Protein AF-A0A9N9X2X4-F1 (afdb_monomer)

Solvent-accessible surface area (backbone atoms only — not comparable to full-atom values): 7143 Å² total; per-residue (Å²): 135,47,78,88,51,51,62,60,54,52,51,51,52,48,39,71,79,35,58,70,61,44,48,60,57,48,46,76,78,41,99,69,55,78,88,77,63,72,93,71,88,85,82,86,79,76,79,49,66,46,96,87,50,47,70,58,90,61,60,44,77,48,71,42,84,58,88,71,73,47,59,78,42,73,47,77,42,48,73,51,90,56,49,79,81,42,41,65,63,52,51,50,52,53,48,52,59,54,41,72,79,36,80,88,68,72,70,89,82,121

Radius of gyration: 20.77 Å; Cα contacts (8 Å, |Δi|>4): 67; chains: 1; bounding box: 42×34×52 Å

pLDDT: mean 74.34, std 10.58, range [36.97, 88.38]

Foldseek 3Di:
DDPVCVVVVVVVVCCVVDVVVVVVVVVVVDPDDPVNDDDDDDDDQDWDADPVRDTDPAKDWDQADDDDCSNVDIDIPRHDVCCVVCVVVVVVVVVVSNCVVPVPPPPVPD

Structure (mmCIF, N/CA/C/O backbone):
data_AF-A0A9N9X2X4-F1
#
_entry.id   AF-A0A9N9X2X4-F1
#
loop_
_atom_site.group_PDB
_atom_site.id
_atom_site.type_symbol
_atom_site.label_atom_id
_atom_site.label_alt_id
_atom_site.label_comp_id
_atom_site.label_asym_id
_atom_site.label_entity_id
_atom_site.label_seq_id
_atom_site.pdbx_PDB_ins_code
_atom_site.Cartn_x
_atom_site.Cartn_y
_atom_site.Cartn_z
_atom_site.occupancy
_atom_site.B_iso_or_equiv
_atom_site.auth_seq_id
_atom_site.auth_comp_id
_atom_site.auth_asym_id
_atom_site.auth_atom_id
_atom_site.pdbx_PDB_model_num
ATOM 1 N N . MET A 1 1 ? 6.504 16.484 0.733 1.00 50.88 1 MET A N 1
ATOM 2 C CA . MET A 1 1 ? 7.281 15.569 -0.140 1.00 50.88 1 MET A CA 1
ATOM 3 C C . MET A 1 1 ? 8.732 15.542 0.309 1.00 50.88 1 MET A C 1
ATOM 5 O O . MET A 1 1 ? 9.536 16.383 -0.082 1.00 50.88 1 MET A O 1
ATOM 9 N N . THR A 1 2 ? 9.064 14.601 1.178 1.00 55.25 2 THR A N 1
ATOM 10 C CA . THR A 1 2 ? 10.408 14.409 1.727 1.00 55.25 2 THR A CA 1
ATOM 11 C C . THR A 1 2 ? 11.334 13.885 0.620 1.00 55.25 2 THR A C 1
ATOM 13 O O . THR A 1 2 ? 10.985 12.946 -0.095 1.00 55.25 2 THR A O 1
ATOM 16 N N . LYS A 1 3 ? 12.534 14.470 0.457 1.00 62.44 3 LYS A N 1
ATOM 17 C CA . LYS A 1 3 ? 13.521 14.095 -0.589 1.00 62.44 3 LYS A CA 1
ATOM 18 C C . LYS A 1 3 ? 13.845 12.590 -0.628 1.00 62.44 3 LYS A C 1
ATOM 20 O O . LYS A 1 3 ? 14.244 12.084 -1.672 1.00 62.44 3 LYS A O 1
ATOM 25 N N . ARG A 1 4 ? 13.637 11.884 0.491 1.00 67.44 4 ARG A N 1
ATOM 26 C CA . ARG A 1 4 ? 13.861 10.440 0.665 1.00 67.44 4 ARG A CA 1
ATOM 27 C C . ARG A 1 4 ? 13.119 9.569 -0.355 1.00 67.44 4 ARG A C 1
ATOM 29 O O . ARG A 1 4 ? 13.678 8.580 -0.814 1.00 67.44 4 ARG A O 1
ATOM 36 N N . HIS A 1 5 ? 11.906 9.951 -0.750 1.00 68.94 5 HIS A N 1
ATOM 37 C CA . HIS A 1 5 ? 11.039 9.113 -1.588 1.00 68.94 5 HIS A CA 1
ATOM 38 C C . HIS A 1 5 ? 10.954 9.552 -3.055 1.00 68.94 5 HIS A C 1
ATOM 40 O O . HIS A 1 5 ? 10.414 8.832 -3.892 1.00 68.94 5 HIS A O 1
ATOM 46 N N . PHE A 1 6 ? 11.566 10.687 -3.402 1.00 75.62 6 PHE A N 1
ATOM 47 C CA . PHE A 1 6 ? 11.519 11.248 -4.753 1.00 75.62 6 PHE A CA 1
ATOM 48 C C . PHE A 1 6 ? 12.116 10.310 -5.815 1.00 75.6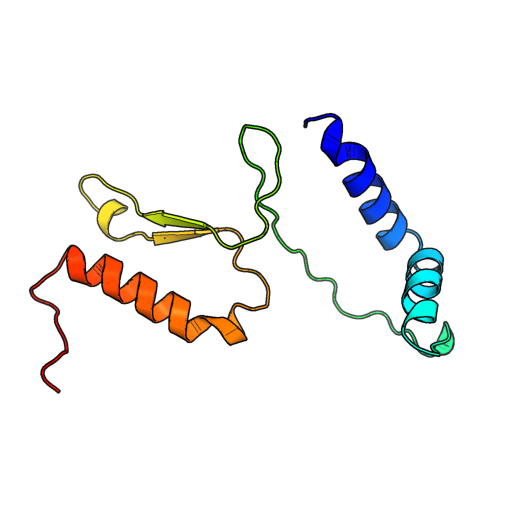2 6 PHE A C 1
ATOM 50 O O . PHE A 1 6 ? 11.538 10.150 -6.887 1.00 75.62 6 PHE A O 1
ATOM 57 N N . SER A 1 7 ? 13.228 9.632 -5.502 1.00 78.19 7 SER A N 1
ATOM 58 C CA . SER A 1 7 ? 13.853 8.674 -6.427 1.00 78.19 7 SER A CA 1
ATOM 59 C C . SER A 1 7 ? 12.916 7.516 -6.775 1.00 78.19 7 SER A C 1
ATOM 61 O O . SER A 1 7 ? 12.820 7.142 -7.941 1.00 78.19 7 SER A O 1
ATOM 63 N N . LYS A 1 8 ? 12.177 6.988 -5.786 1.00 78.50 8 LYS A N 1
ATOM 64 C CA . LYS A 1 8 ? 11.216 5.897 -6.001 1.00 78.50 8 LYS A CA 1
ATOM 65 C C . LYS A 1 8 ? 10.069 6.344 -6.913 1.00 78.50 8 LYS A C 1
ATOM 67 O O . L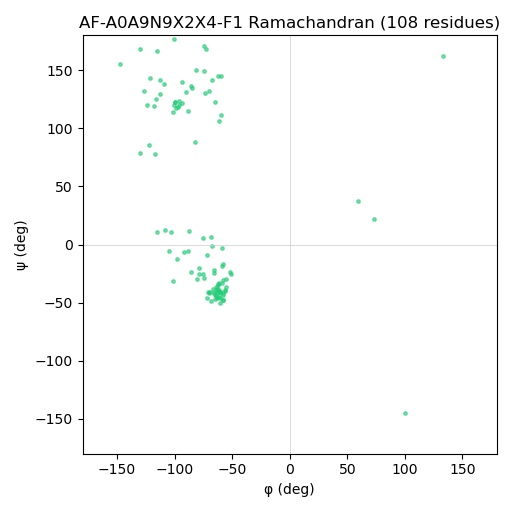YS A 1 8 ? 9.717 5.619 -7.839 1.00 78.50 8 LYS A O 1
ATOM 72 N N . CYS A 1 9 ? 9.534 7.552 -6.707 1.00 76.12 9 CYS A N 1
ATOM 73 C CA . CYS A 1 9 ? 8.492 8.112 -7.575 1.00 76.12 9 CYS A CA 1
ATOM 74 C C . CYS A 1 9 ? 8.982 8.286 -9.018 1.00 76.12 9 CYS A C 1
ATOM 76 O O . CYS A 1 9 ? 8.290 7.906 -9.960 1.00 76.12 9 CYS A O 1
ATOM 78 N N . VAL A 1 10 ? 10.193 8.823 -9.200 1.00 84.25 10 VAL A N 1
ATOM 79 C CA . VAL A 1 10 ? 10.795 8.994 -10.531 1.00 84.25 10 VAL A CA 1
ATOM 80 C C . VAL A 1 10 ? 10.973 7.646 -11.230 1.00 84.25 10 VAL A C 1
ATOM 82 O O . VAL A 1 10 ? 10.680 7.535 -12.421 1.00 84.25 10 VAL A O 1
ATOM 85 N N . ASP A 1 11 ? 11.410 6.615 -10.510 1.00 81.12 11 ASP A N 1
ATOM 86 C CA . ASP A 1 11 ? 11.567 5.276 -11.077 1.00 81.12 11 ASP A CA 1
ATOM 87 C C . ASP A 1 11 ? 10.225 4.640 -11.458 1.00 81.12 11 ASP A C 1
ATOM 89 O O . ASP A 1 11 ? 10.131 4.026 -12.523 1.00 81.12 11 ASP A O 1
ATOM 93 N N . GLN A 1 12 ? 9.166 4.834 -10.665 1.00 79.56 12 GLN A N 1
ATOM 94 C CA . GLN A 1 12 ? 7.823 4.371 -11.035 1.00 79.56 12 GLN A CA 1
ATOM 95 C C . GLN A 1 12 ? 7.304 5.057 -12.303 1.00 79.56 12 GLN A C 1
ATOM 97 O O . GLN A 1 12 ? 6.833 4.383 -13.222 1.00 79.56 12 GLN A O 1
ATOM 102 N N . VAL A 1 13 ? 7.455 6.381 -12.400 1.00 84.44 13 VAL A N 1
ATOM 103 C CA . VAL A 1 13 ? 7.045 7.139 -13.592 1.00 84.44 13 VAL A CA 1
ATOM 104 C C . VAL A 1 13 ? 7.817 6.654 -14.819 1.00 84.44 13 VAL A C 1
ATOM 106 O O . VAL A 1 13 ? 7.216 6.362 -15.851 1.00 84.44 13 VAL A O 1
ATOM 109 N N . LYS A 1 14 ? 9.139 6.472 -14.712 1.00 83.31 14 LYS A N 1
ATOM 110 C CA . LYS A 1 14 ? 9.954 5.940 -15.816 1.00 83.31 14 LYS A CA 1
ATOM 111 C C . LYS A 1 14 ? 9.476 4.565 -16.282 1.00 83.31 14 LYS A C 1
ATOM 113 O O . LYS A 1 14 ? 9.382 4.348 -17.485 1.00 83.31 14 LYS A O 1
ATOM 118 N N . LYS A 1 15 ? 9.146 3.647 -15.368 1.00 80.19 15 LYS A N 1
ATOM 119 C CA . LYS A 1 15 ? 8.636 2.312 -15.731 1.00 80.19 15 LYS A CA 1
ATOM 120 C C . LYS A 1 15 ? 7.290 2.378 -16.453 1.00 80.19 15 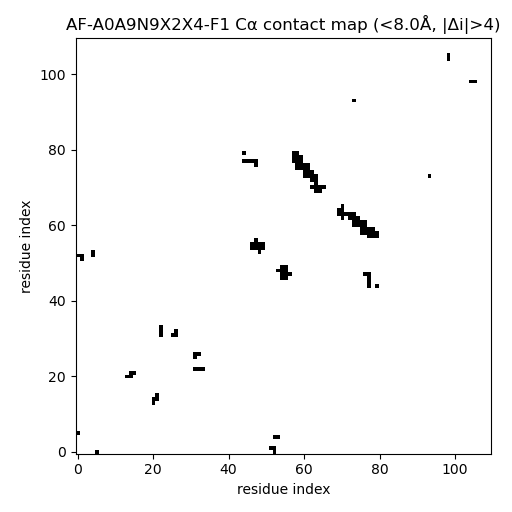LYS A C 1
ATOM 122 O O . LYS A 1 15 ? 7.074 1.603 -17.379 1.00 80.19 15 LYS A O 1
ATOM 127 N N . HIS A 1 16 ? 6.420 3.314 -16.070 1.00 79.00 16 HIS A N 1
ATOM 128 C CA . HIS A 1 16 ? 5.123 3.503 -16.722 1.00 79.00 16 HIS A CA 1
ATOM 129 C C . HIS A 1 16 ? 5.255 4.086 -18.138 1.00 79.00 16 HIS A C 1
ATOM 131 O O . HIS A 1 16 ? 4.593 3.622 -19.063 1.00 79.00 16 HIS A O 1
ATOM 137 N N . PHE A 1 17 ? 6.143 5.068 -18.330 1.00 81.62 17 PHE A N 1
ATOM 138 C CA . PHE A 1 17 ? 6.363 5.695 -19.638 1.00 81.62 17 PHE A CA 1
ATOM 139 C C . PHE A 1 17 ? 7.235 4.859 -20.587 1.00 81.62 17 PHE A C 1
ATOM 141 O O . PHE A 1 17 ? 7.097 4.988 -21.803 1.00 81.62 17 PHE A O 1
ATOM 148 N N . PHE A 1 18 ? 8.105 3.989 -20.061 1.00 83.44 18 PHE A N 1
ATOM 149 C CA . PHE A 1 18 ? 9.018 3.160 -20.853 1.00 83.44 18 PHE A CA 1
ATOM 150 C C . PHE A 1 18 ? 8.813 1.658 -20.578 1.00 83.44 18 PHE A C 1
ATOM 152 O O . PHE A 1 18 ? 9.567 1.059 -19.802 1.00 83.44 18 PHE A O 1
ATOM 159 N N . PRO A 1 19 ? 7.858 1.004 -21.271 1.00 77.94 19 PRO A N 1
ATOM 160 C CA . PRO A 1 19 ? 7.577 -0.428 -21.116 1.00 77.94 19 PRO A CA 1
ATOM 161 C C . PRO A 1 19 ? 8.798 -1.330 -21.332 1.00 77.94 19 PRO A C 1
ATOM 163 O O . PRO A 1 19 ? 8.918 -2.376 -20.701 1.00 77.94 19 PRO A O 1
ATOM 166 N N . SER A 1 20 ? 9.747 -0.909 -22.169 1.00 80.75 20 SER A N 1
ATOM 167 C CA . SER A 1 20 ? 10.994 -1.634 -22.444 1.00 80.75 20 SER A CA 1
ATOM 168 C C . SER A 1 20 ? 11.869 -1.804 -21.192 1.00 80.75 20 SER A C 1
ATOM 170 O O . SER A 1 20 ? 12.540 -2.825 -21.029 1.00 80.75 20 SER A O 1
ATOM 172 N N . VAL A 1 21 ? 11.850 -0.825 -20.275 1.00 80.81 21 VAL A N 1
ATOM 173 C CA . VAL A 1 21 ? 12.566 -0.899 -18.989 1.00 80.81 21 VAL A CA 1
ATOM 174 C C . VAL A 1 21 ? 11.889 -1.914 -18.071 1.00 80.81 21 VAL A C 1
ATOM 176 O O . VAL A 1 21 ? 12.571 -2.722 -17.441 1.00 80.81 21 VAL A O 1
ATOM 179 N N . HIS A 1 22 ? 10.555 -1.924 -18.052 1.00 80.62 22 HIS A N 1
ATOM 180 C CA . HIS A 1 22 ? 9.771 -2.888 -17.286 1.00 80.62 22 HIS A CA 1
ATOM 181 C C . HIS A 1 22 ? 9.947 -4.324 -17.813 1.00 80.62 22 HIS A C 1
ATOM 183 O O . HIS A 1 22 ? 10.196 -5.240 -17.032 1.00 80.62 22 HIS A O 1
ATOM 189 N N . LEU A 1 23 ? 9.951 -4.517 -19.138 1.00 84.69 23 LEU A N 1
ATOM 190 C CA . LEU A 1 23 ? 10.243 -5.806 -19.776 1.00 84.69 23 LEU A CA 1
ATOM 191 C C . LEU A 1 23 ? 11.627 -6.330 -19.371 1.00 84.69 23 LEU A C 1
ATOM 193 O O . LEU A 1 23 ? 11.779 -7.515 -19.089 1.00 84.69 23 LEU A O 1
ATOM 197 N N . LYS A 1 24 ? 12.646 -5.463 -19.313 1.00 85.50 24 LYS A N 1
ATOM 198 C CA . LYS A 1 24 ? 14.002 -5.862 -18.908 1.00 85.50 24 LYS A CA 1
ATOM 199 C C . LYS A 1 24 ? 14.051 -6.385 -17.470 1.00 85.50 24 LYS A C 1
ATOM 201 O O . LYS A 1 24 ? 14.836 -7.286 -17.181 1.00 85.50 24 LYS A O 1
ATOM 206 N N . GLU A 1 25 ? 13.241 -5.830 -16.572 1.00 85.00 25 GLU A N 1
ATOM 207 C CA . GLU A 1 25 ? 13.111 -6.340 -15.205 1.00 85.00 25 GLU A CA 1
ATOM 208 C C . GLU A 1 25 ? 12.353 -7.669 -15.169 1.00 85.00 25 GLU A C 1
ATOM 210 O O . GLU A 1 25 ? 12.838 -8.622 -14.562 1.00 85.00 25 GLU A O 1
ATOM 215 N N . LEU A 1 26 ? 11.226 -7.772 -15.877 1.00 84.25 26 LEU A N 1
ATOM 216 C CA . LEU A 1 26 ? 10.432 -9.001 -15.956 1.00 84.25 26 LEU A CA 1
ATOM 217 C C . LEU A 1 26 ? 11.203 -10.168 -16.593 1.00 84.25 26 LEU A C 1
ATOM 219 O O . LEU A 1 26 ? 11.071 -11.309 -16.150 1.00 84.25 26 LEU A O 1
ATOM 223 N N . LYS A 1 27 ? 12.083 -9.882 -17.561 1.00 87.06 27 LYS A N 1
ATOM 224 C CA . LYS A 1 27 ? 12.984 -10.860 -18.192 1.00 87.06 27 LYS A CA 1
ATOM 225 C C . LYS A 1 27 ? 13.931 -11.557 -17.205 1.00 87.06 27 LYS A C 1
ATOM 227 O O . LYS A 1 27 ? 14.465 -12.615 -17.528 1.00 87.06 27 LYS A O 1
ATOM 232 N N . LYS A 1 28 ? 14.149 -10.997 -16.006 1.00 88.38 28 LYS A N 1
ATOM 233 C CA . LYS A 1 28 ? 14.920 -11.658 -14.934 1.00 88.38 28 LYS A CA 1
ATOM 234 C C . LYS A 1 28 ? 14.134 -12.771 -14.239 1.00 88.38 28 LYS A C 1
ATOM 236 O O . LYS A 1 28 ? 14.749 -13.663 -13.667 1.00 88.38 28 LYS A O 1
ATOM 241 N N . LEU A 1 29 ? 12.804 -12.695 -14.263 1.00 87.00 29 LEU A N 1
ATOM 242 C CA . LEU A 1 29 ? 11.899 -13.613 -13.570 1.00 87.00 29 LEU A CA 1
ATOM 243 C C . LEU A 1 29 ? 11.296 -14.654 -14.523 1.00 87.00 29 LEU A C 1
ATOM 245 O O . LEU A 1 29 ? 11.038 -15.780 -14.110 1.00 87.00 29 LEU A O 1
ATOM 249 N N . ALA A 1 30 ? 11.097 -14.301 -15.798 1.00 86.38 30 ALA A N 1
ATOM 250 C CA . ALA A 1 30 ? 10.523 -15.186 -16.808 1.00 86.38 30 ALA A CA 1
ATOM 251 C C . ALA A 1 30 ? 11.099 -14.924 -18.210 1.00 86.38 30 ALA A C 1
ATOM 253 O O . ALA A 1 30 ? 11.532 -13.819 -18.530 1.00 86.38 30 ALA A O 1
ATOM 254 N N . ARG A 1 31 ? 11.067 -15.938 -19.084 1.00 85.19 31 ARG A N 1
ATOM 255 C CA . ARG A 1 31 ? 11.396 -15.779 -20.511 1.00 85.19 31 ARG A CA 1
ATOM 256 C C . ARG A 1 31 ? 10.172 -15.245 -21.258 1.00 85.19 31 ARG A C 1
ATOM 258 O O . ARG A 1 31 ? 9.366 -16.030 -21.738 1.00 85.19 31 ARG A O 1
ATOM 265 N N . ILE A 1 32 ? 10.043 -13.924 -21.313 1.00 87.31 32 ILE A N 1
ATOM 266 C CA . ILE A 1 32 ? 8.976 -13.214 -22.034 1.00 87.31 32 ILE A CA 1
ATOM 267 C C . ILE A 1 32 ? 9.579 -12.278 -23.081 1.00 87.31 32 ILE A C 1
ATOM 269 O O . ILE A 1 32 ? 10.613 -11.664 -22.817 1.00 87.31 32 ILE A O 1
ATOM 273 N N . ASP A 1 33 ? 8.949 -12.131 -24.242 1.00 84.38 33 ASP A N 1
ATOM 274 C CA . ASP A 1 33 ? 9.342 -11.172 -25.278 1.00 84.38 33 ASP A CA 1
ATOM 275 C C . ASP A 1 33 ? 8.270 -10.099 -25.508 1.00 84.38 33 ASP A C 1
ATOM 277 O O . ASP A 1 33 ? 7.135 -10.213 -25.061 1.00 84.38 33 ASP A O 1
ATOM 281 N N . GLU A 1 34 ? 8.627 -9.019 -26.212 1.00 81.44 34 GLU A N 1
ATOM 282 C CA . GLU A 1 34 ? 7.718 -7.882 -26.458 1.00 81.44 34 GLU A CA 1
ATOM 283 C C . GLU A 1 34 ? 6.421 -8.291 -27.165 1.00 81.44 34 GLU A C 1
ATOM 285 O O . GLU A 1 34 ? 5.369 -7.711 -26.916 1.00 81.44 34 GLU A O 1
ATOM 290 N N . LYS A 1 35 ? 6.489 -9.330 -28.002 1.00 84.31 35 LYS A N 1
ATOM 291 C CA . LYS A 1 35 ? 5.340 -9.922 -28.701 1.00 84.31 35 LYS A CA 1
ATOM 292 C C . LYS A 1 35 ? 4.321 -10.584 -27.765 1.00 84.31 35 LYS A C 1
ATOM 294 O O . LYS A 1 35 ? 3.172 -10.747 -28.158 1.00 84.31 35 LYS A O 1
ATOM 299 N N . ASP A 1 36 ? 4.743 -10.962 -26.558 1.00 84.00 36 ASP A N 1
ATOM 300 C CA . ASP A 1 36 ? 3.898 -11.626 -25.564 1.00 84.00 36 ASP A CA 1
ATOM 301 C C . ASP A 1 36 ? 3.159 -10.601 -24.681 1.00 84.00 36 ASP A C 1
ATOM 303 O O . ASP A 1 36 ? 2.316 -10.971 -23.865 1.00 84.00 36 ASP A O 1
ATOM 307 N N . ILE A 1 37 ? 3.459 -9.302 -24.834 1.00 82.50 37 ILE A N 1
ATOM 308 C CA . ILE A 1 37 ? 2.833 -8.222 -24.069 1.00 82.50 37 ILE A CA 1
ATOM 309 C C . ILE A 1 37 ? 1.677 -7.614 -24.857 1.00 82.50 37 ILE A C 1
ATOM 311 O O . ILE A 1 37 ? 1.855 -6.993 -25.904 1.00 82.50 37 ILE A O 1
ATOM 315 N N . THR A 1 38 ? 0.488 -7.677 -24.270 1.00 85.12 38 THR A N 1
ATOM 316 C CA . THR A 1 38 ? -0.692 -6.934 -24.722 1.00 85.12 38 THR A CA 1
ATOM 317 C C . THR A 1 38 ? -1.073 -5.875 -23.695 1.00 85.12 38 THR A C 1
ATOM 319 O O . THR A 1 38 ? -1.004 -6.121 -22.491 1.00 85.12 38 THR A O 1
ATOM 322 N N . LYS A 1 39 ? -1.511 -4.694 -24.147 1.00 80.75 39 LYS A N 1
ATOM 323 C CA . LYS A 1 39 ? -2.005 -3.651 -23.237 1.00 80.75 39 LYS A CA 1
ATOM 324 C C . LYS A 1 39 ? -3.276 -4.133 -22.532 1.00 80.75 39 LYS A C 1
ATOM 326 O O . LYS A 1 39 ? -4.254 -4.465 -23.193 1.00 80.75 39 LYS A O 1
ATOM 331 N N . GLY A 1 40 ? -3.242 -4.148 -21.204 1.00 82.56 40 GLY A N 1
ATOM 332 C CA . GLY A 1 40 ? -4.398 -4.410 -20.351 1.00 82.56 40 GLY A CA 1
ATOM 333 C C . GLY A 1 40 ? -4.999 -3.124 -19.771 1.00 82.56 40 GLY A C 1
ATOM 334 O O . GL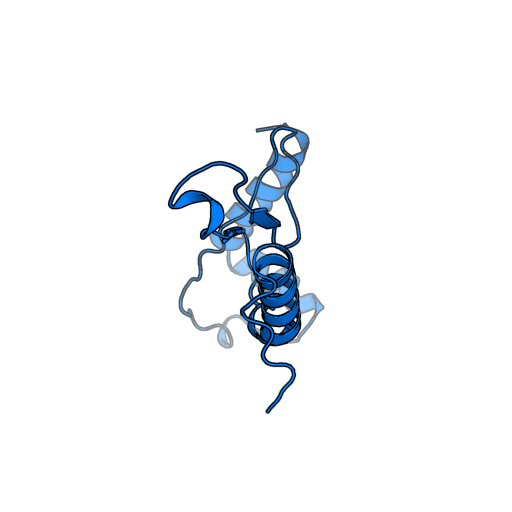Y A 1 40 ? -4.461 -2.034 -19.993 1.00 82.56 40 GLY A O 1
ATOM 335 N N . PRO A 1 41 ? -6.106 -3.234 -19.020 1.00 81.56 41 PRO A N 1
ATOM 336 C CA . PRO A 1 41 ? -6.646 -2.118 -18.253 1.00 81.56 41 PRO A CA 1
ATOM 337 C C . PRO A 1 41 ? -5.617 -1.615 -17.232 1.00 81.56 41 PRO A C 1
ATOM 339 O O . PRO A 1 41 ? -4.853 -2.394 -16.663 1.00 81.56 41 PRO A O 1
ATOM 342 N N . VAL A 1 42 ? -5.607 -0.304 -16.995 1.00 75.00 42 VAL A N 1
ATOM 343 C CA . VAL A 1 42 ? -4.729 0.325 -16.002 1.00 75.00 42 VAL A CA 1
ATOM 344 C C . VAL A 1 42 ? -5.514 0.507 -14.708 1.00 75.00 42 VAL A C 1
ATOM 346 O O . VAL A 1 42 ? -6.570 1.136 -14.709 1.00 75.00 42 VAL A O 1
ATOM 349 N N . GLY A 1 43 ? -5.000 -0.045 -13.611 1.00 72.69 43 GLY A N 1
ATOM 350 C CA . GLY A 1 43 ? -5.505 0.212 -12.265 1.00 72.69 43 GLY A CA 1
ATOM 351 C C . GLY A 1 43 ? -4.728 1.347 -11.605 1.00 72.69 43 GLY A C 1
ATOM 352 O O . GLY A 1 43 ? -3.507 1.418 -11.736 1.00 72.69 43 GLY A O 1
ATOM 353 N N . VAL A 1 44 ? -5.430 2.223 -10.887 1.00 71.88 44 VAL A N 1
ATOM 354 C CA . VAL A 1 44 ? -4.803 3.192 -9.981 1.00 71.88 44 VAL A CA 1
ATOM 355 C C . VAL A 1 44 ? -4.932 2.644 -8.572 1.00 71.88 44 VAL A C 1
ATOM 357 O O . VAL A 1 44 ? -6.043 2.433 -8.088 1.00 71.88 44 VAL A O 1
ATOM 360 N N . GLN A 1 45 ? -3.799 2.423 -7.916 1.00 69.94 45 GLN A N 1
ATOM 361 C CA . GLN A 1 45 ? -3.775 2.164 -6.486 1.00 69.94 45 GLN A CA 1
ATOM 362 C C . GLN A 1 45 ? -3.554 3.503 -5.782 1.00 69.94 45 GLN A C 1
ATOM 364 O O . GLN A 1 45 ? -2.587 4.209 -6.068 1.00 69.94 45 GLN A O 1
ATOM 369 N N . VAL A 1 46 ? -4.479 3.882 -4.901 1.00 71.44 46 VAL A N 1
ATOM 370 C CA . VAL A 1 46 ? -4.246 4.992 -3.963 1.00 71.44 46 VAL A CA 1
ATOM 371 C C . VAL A 1 46 ? -3.072 4.583 -3.079 1.00 71.44 46 VAL A C 1
ATOM 373 O O . VAL A 1 46 ? -2.970 3.405 -2.797 1.00 71.44 46 VAL A O 1
ATOM 376 N N . GLN A 1 47 ? -2.193 5.491 -2.660 1.00 76.12 47 GLN A N 1
ATOM 377 C CA . GLN A 1 47 ? -1.121 5.195 -1.703 1.00 76.12 47 GLN A CA 1
ATOM 378 C C . GLN A 1 47 ? -1.210 6.190 -0.550 1.00 76.12 47 GLN A C 1
ATOM 380 O O . GLN A 1 47 ? -1.357 7.391 -0.794 1.00 76.12 47 GLN A O 1
ATOM 385 N N . LEU A 1 48 ? -1.154 5.699 0.688 1.00 80.06 48 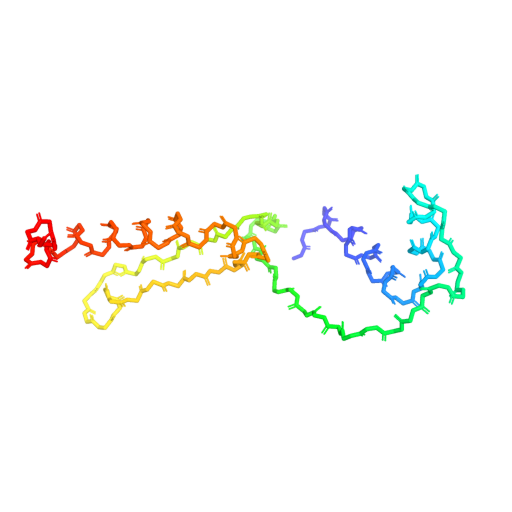LEU A N 1
ATOM 386 C CA . LEU A 1 48 ? -1.206 6.542 1.877 1.00 80.06 48 LEU A CA 1
ATOM 387 C C . LEU A 1 48 ? 0.200 7.058 2.220 1.00 80.06 48 LEU A C 1
ATOM 389 O O . LEU A 1 48 ? 1.184 6.319 2.168 1.00 80.06 48 LEU A O 1
ATOM 393 N N . VAL A 1 49 ? 0.285 8.355 2.514 1.00 82.62 49 VAL A N 1
ATOM 394 C CA . VAL A 1 49 ? 1.521 9.054 2.876 1.00 82.62 49 VAL A CA 1
ATOM 395 C C . VAL A 1 49 ? 1.296 9.716 4.226 1.00 82.62 49 VAL A C 1
ATOM 397 O O . VAL A 1 49 ? 0.409 10.563 4.342 1.00 82.62 49 VAL A O 1
ATOM 400 N N . ASN A 1 50 ? 2.104 9.349 5.215 1.00 79.94 50 ASN A N 1
ATOM 401 C CA . ASN A 1 50 ? 2.036 9.924 6.555 1.00 79.94 50 ASN A CA 1
ATOM 402 C C . ASN A 1 50 ? 2.583 11.354 6.577 1.00 79.94 50 ASN A C 1
ATOM 404 O O . ASN A 1 50 ? 3.247 11.802 5.636 1.00 79.94 50 ASN A O 1
ATOM 408 N N . GLU A 1 51 ? 2.351 12.072 7.674 1.00 81.56 51 GLU A N 1
ATOM 409 C CA . GLU A 1 51 ? 2.845 13.445 7.860 1.00 81.56 51 GLU A CA 1
ATOM 410 C C . GLU A 1 51 ? 4.380 13.532 7.772 1.00 81.56 51 GLU A C 1
ATOM 412 O O . GLU A 1 51 ? 4.922 14.480 7.196 1.00 81.56 51 GLU A O 1
ATOM 417 N N . ASP A 1 52 ? 5.080 12.482 8.211 1.00 80.50 52 ASP A N 1
ATOM 418 C CA . ASP A 1 52 ? 6.538 12.329 8.088 1.00 80.50 52 ASP A CA 1
ATOM 419 C C . ASP A 1 52 ? 7.009 12.056 6.638 1.00 80.50 52 ASP A C 1
ATOM 421 O O . ASP A 1 52 ? 8.201 12.100 6.299 1.00 80.50 52 ASP A O 1
ATOM 425 N N . GLY A 1 53 ? 6.059 11.817 5.731 1.00 74.56 53 GLY A N 1
ATOM 426 C CA . GLY A 1 53 ? 6.273 11.520 4.319 1.00 74.56 53 GLY A CA 1
ATOM 427 C C . GLY A 1 53 ? 6.822 10.121 4.055 1.00 74.56 53 GLY A C 1
ATOM 428 O O . GLY A 1 53 ? 7.439 9.892 3.007 1.00 74.56 53 GLY A O 1
ATOM 429 N N . GLU A 1 54 ? 6.626 9.213 5.006 1.00 77.56 54 GLU A N 1
ATOM 430 C CA . GLU A 1 54 ? 6.763 7.771 4.822 1.00 77.56 54 GLU A CA 1
ATOM 431 C C . GLU A 1 54 ? 5.487 7.207 4.188 1.00 77.56 54 GLU A C 1
ATOM 433 O O . GLU A 1 54 ? 4.405 7.784 4.318 1.00 77.56 54 GLU A O 1
ATOM 438 N N . PHE A 1 55 ? 5.640 6.131 3.419 1.00 76.00 55 PHE A N 1
ATOM 439 C CA . PHE A 1 55 ? 4.512 5.451 2.797 1.00 76.00 55 PHE A CA 1
ATOM 440 C C . PHE A 1 55 ? 4.010 4.371 3.738 1.00 76.00 55 PHE A C 1
ATOM 442 O O . PHE A 1 55 ? 4.813 3.557 4.188 1.00 76.00 55 PHE A O 1
ATOM 449 N N . GLU A 1 56 ? 2.702 4.338 3.964 1.00 74.31 56 GLU A N 1
ATOM 450 C CA . GLU A 1 56 ? 2.086 3.175 4.593 1.00 74.31 56 GLU A CA 1
ATOM 451 C C . GLU A 1 56 ? 2.032 2.033 3.582 1.00 74.31 56 GLU A C 1
ATOM 453 O O . GLU A 1 56 ? 1.649 2.221 2.421 1.00 74.31 56 GLU A O 1
ATOM 458 N N . GLU A 1 57 ? 2.493 0.863 4.015 1.00 67.94 57 GLU A N 1
ATOM 459 C CA . GLU A 1 57 ? 2.598 -0.337 3.180 1.00 67.94 57 GLU A CA 1
ATOM 460 C C . GLU A 1 57 ? 1.403 -1.28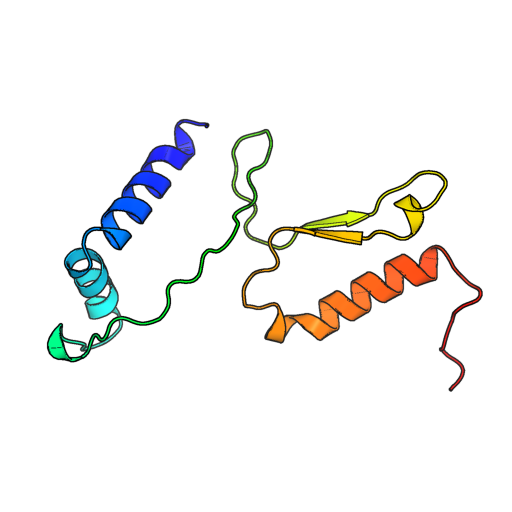7 3.371 1.00 67.94 57 GLU A C 1
ATOM 462 O O . GLU A 1 57 ? 1.200 -2.167 2.532 1.00 67.94 57 GLU A O 1
ATOM 467 N N . ASP A 1 58 ? 0.577 -1.064 4.401 1.00 72.38 58 ASP A N 1
ATOM 468 C CA . ASP A 1 58 ? -0.609 -1.866 4.723 1.00 72.38 58 ASP A CA 1
ATOM 469 C C . ASP A 1 58 ? -1.865 -0.994 4.935 1.00 72.38 58 ASP A C 1
ATOM 471 O O . ASP A 1 58 ? -1.787 0.236 4.994 1.00 72.38 58 ASP A O 1
ATOM 475 N N . PHE A 1 59 ? -3.046 -1.616 5.000 1.00 74.00 59 PHE A N 1
ATOM 476 C CA . PHE A 1 59 ? -4.304 -0.890 5.183 1.00 74.00 59 PHE A CA 1
ATOM 477 C C . PHE A 1 59 ? -4.405 -0.250 6.568 1.00 74.00 59 PHE A C 1
ATOM 479 O O . PHE A 1 59 ? -4.053 -0.839 7.587 1.00 74.00 59 PHE A O 1
ATOM 486 N N . VAL A 1 60 ? -4.974 0.953 6.604 1.00 76.69 60 VAL A N 1
ATOM 487 C CA . VAL A 1 60 ? -5.211 1.699 7.841 1.00 76.69 60 VAL A CA 1
ATOM 488 C C . VAL A 1 60 ? -6.711 1.794 8.081 1.00 76.69 60 VAL A C 1
ATOM 490 O O . VAL A 1 60 ? -7.465 2.196 7.192 1.00 76.69 60 VAL A O 1
ATOM 493 N N . PHE A 1 61 ? -7.146 1.432 9.287 1.00 78.44 61 PHE A N 1
ATOM 494 C CA . PHE A 1 61 ? -8.507 1.680 9.752 1.00 78.44 61 PHE A CA 1
ATOM 495 C C . PHE A 1 61 ? -8.532 2.917 10.642 1.00 78.44 61 PHE A C 1
ATOM 497 O O . PHE A 1 61 ? -7.852 2.978 11.661 1.00 78.44 61 PHE A O 1
ATOM 504 N N . GLU A 1 62 ? -9.345 3.895 10.262 1.00 78.62 62 GLU A N 1
ATOM 505 C CA . GLU A 1 62 ? -9.710 5.021 11.114 1.00 78.62 62 GLU A CA 1
ATOM 506 C C . GLU A 1 62 ? -11.111 4.754 11.679 1.00 78.62 62 GLU A C 1
ATOM 508 O O . GLU A 1 62 ? -12.096 4.698 10.931 1.00 78.62 62 GLU A O 1
ATOM 513 N N . ILE A 1 63 ? -11.187 4.573 12.998 1.00 76.06 63 ILE A N 1
ATOM 514 C CA . ILE A 1 63 ? -12.437 4.465 13.757 1.00 76.06 63 ILE A CA 1
ATOM 515 C C . ILE A 1 63 ? -12.688 5.833 14.386 1.00 76.06 63 ILE A C 1
ATOM 517 O O . ILE A 1 63 ? -11.826 6.372 15.078 1.00 76.06 63 ILE A O 1
ATOM 521 N N . PHE A 1 64 ? -13.842 6.431 14.101 1.00 77.00 64 PHE A N 1
ATOM 522 C CA . PHE A 1 64 ? -14.143 7.775 14.583 1.00 77.00 64 PHE A CA 1
ATOM 523 C C . PHE A 1 64 ? -14.801 7.726 15.963 1.00 77.00 64 PHE A C 1
ATOM 525 O O . PHE A 1 64 ? -15.940 7.283 16.106 1.00 77.00 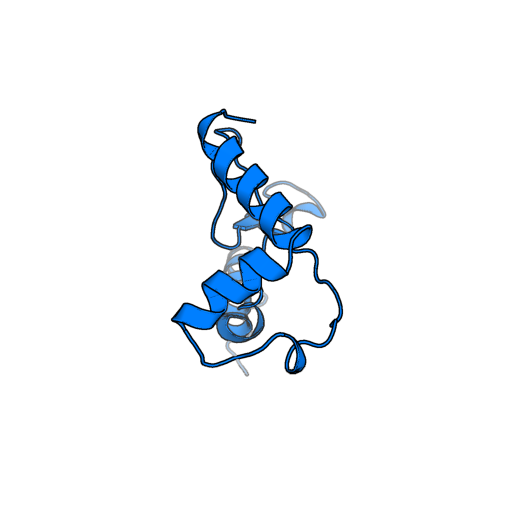64 PHE A O 1
ATOM 532 N N . GLU A 1 65 ? -14.110 8.257 16.968 1.00 69.94 65 GLU A N 1
ATOM 533 C CA . GLU A 1 65 ? -14.660 8.487 18.305 1.00 69.94 65 GLU A CA 1
ATOM 534 C C . GLU A 1 65 ? -15.382 9.854 18.370 1.00 69.94 65 GLU A C 1
ATOM 536 O O . GLU A 1 65 ? -14.876 10.857 17.868 1.00 69.94 65 GLU A O 1
ATOM 541 N N . GLY A 1 66 ? -16.565 9.929 18.998 1.00 69.56 66 GLY A N 1
ATOM 542 C CA . GLY A 1 66 ? -17.321 11.190 19.192 1.00 69.56 66 GLY A CA 1
ATOM 543 C C . GLY A 1 66 ? -18.810 11.086 18.849 1.00 69.56 66 GLY A C 1
ATOM 544 O O . GLY A 1 66 ? -19.221 10.129 18.224 1.00 69.56 66 GLY A O 1
ATOM 545 N N . ASP A 1 67 ? -19.682 11.996 19.289 1.00 71.38 67 ASP A N 1
ATOM 546 C CA . ASP A 1 67 ? -21.141 11.776 19.211 1.00 71.38 67 ASP A CA 1
ATOM 547 C C . ASP A 1 67 ? -21.761 11.902 17.802 1.00 71.38 67 ASP A C 1
ATOM 549 O O . ASP A 1 67 ? -21.336 12.691 16.960 1.00 71.38 67 ASP A O 1
ATOM 553 N N . GLY A 1 68 ? -22.833 11.137 17.552 1.00 76.06 68 GLY A N 1
ATOM 554 C CA . GLY A 1 68 ? -23.621 11.200 16.314 1.00 76.06 68 GLY A CA 1
ATOM 555 C C . GLY A 1 68 ? -23.291 10.099 15.299 1.00 76.06 68 GLY A C 1
ATOM 556 O O . GLY A 1 68 ? -23.032 8.956 15.667 1.00 76.06 68 GLY A O 1
ATOM 557 N N . ILE A 1 69 ? -23.359 10.426 14.002 1.00 74.44 69 ILE A N 1
ATOM 558 C CA . ILE A 1 69 ? -23.141 9.469 12.894 1.00 74.44 69 ILE A CA 1
ATOM 559 C C . ILE A 1 69 ? -21.691 8.959 12.862 1.00 74.44 69 ILE A C 1
ATOM 561 O O . ILE A 1 69 ? -21.442 7.860 12.376 1.00 74.44 69 ILE A O 1
ATOM 565 N N . GLN A 1 70 ? -20.750 9.731 13.412 1.00 71.56 70 GLN A N 1
ATOM 566 C CA . GLN A 1 70 ? -19.319 9.436 13.350 1.00 71.56 70 GLN A CA 1
ATOM 567 C C . GLN A 1 70 ? -18.953 8.118 14.063 1.00 71.56 70 GLN A C 1
ATOM 569 O O . GLN A 1 70 ? -18.244 7.330 13.449 1.00 71.56 70 GLN A O 1
ATOM 574 N N . LYS A 1 71 ? -19.566 7.770 15.215 1.00 74.12 71 LYS A N 1
ATOM 575 C CA . LYS A 1 71 ? -19.363 6.455 15.895 1.00 74.12 71 LYS A CA 1
ATOM 576 C C . LYS A 1 71 ? -19.704 5.235 15.039 1.00 74.12 71 LYS A C 1
ATOM 578 O O . LYS A 1 71 ? -19.379 4.110 15.381 1.00 74.12 71 LYS A O 1
ATOM 583 N N . ARG A 1 72 ? -20.452 5.425 13.950 1.00 74.50 72 ARG A N 1
ATOM 584 C CA . ARG A 1 72 ? -20.913 4.334 13.078 1.00 74.50 72 ARG A CA 1
ATOM 585 C C . ARG A 1 72 ? -20.110 4.244 11.787 1.00 74.50 72 ARG A C 1
ATOM 587 O O . ARG A 1 72 ? -20.537 3.561 10.858 1.00 74.50 72 ARG A O 1
ATOM 594 N N . MET A 1 73 ? -19.001 4.973 11.697 1.00 77.94 73 MET A N 1
ATOM 595 C CA . MET A 1 73 ? -18.175 5.043 10.506 1.00 77.94 73 MET A CA 1
ATOM 596 C C . MET A 1 73 ? -16.798 4.466 10.798 1.00 77.94 73 MET A C 1
ATOM 598 O O . MET A 1 73 ? -16.103 4.911 11.705 1.00 77.94 73 MET A O 1
ATOM 602 N N . ILE A 1 74 ? -16.402 3.497 9.979 1.00 80.31 74 ILE A N 1
ATOM 603 C CA . ILE A 1 74 ? -15.041 2.973 9.940 1.00 80.31 74 ILE A CA 1
ATOM 604 C C . ILE A 1 74 ? -14.523 3.261 8.540 1.00 80.31 74 ILE A C 1
ATOM 606 O O . ILE A 1 74 ? -15.112 2.833 7.542 1.00 80.31 74 ILE A O 1
ATOM 610 N N . LYS A 1 75 ? -13.447 4.037 8.454 1.00 81.44 75 LYS A N 1
ATOM 611 C CA . LYS A 1 75 ? -12.809 4.383 7.189 1.00 81.44 75 LYS A CA 1
ATOM 612 C C . LYS A 1 75 ? -11.617 3.464 6.996 1.00 81.44 75 LYS A C 1
ATOM 614 O O . LYS A 1 75 ? -10.671 3.489 7.770 1.00 81.44 75 LYS A O 1
ATOM 619 N N . SER A 1 76 ? -11.675 2.663 5.942 1.00 74.50 76 SER A N 1
ATOM 620 C CA . SER A 1 76 ? -10.554 1.835 5.522 1.00 74.50 76 SER A CA 1
ATOM 621 C C . SER A 1 76 ? -9.791 2.547 4.409 1.00 74.50 76 SER A C 1
ATOM 623 O O . SER A 1 76 ? -10.357 2.867 3.359 1.00 74.50 76 SER A O 1
ATOM 625 N N . VAL A 1 77 ? -8.521 2.849 4.654 1.00 76.31 77 VAL A N 1
ATOM 626 C CA . VAL A 1 77 ? -7.627 3.541 3.726 1.00 76.31 77 VAL A CA 1
ATOM 627 C C . VAL A 1 77 ? -6.593 2.553 3.219 1.00 76.31 77 VAL A C 1
ATOM 629 O O . VAL A 1 77 ? -6.057 1.762 3.985 1.00 76.31 77 VAL A O 1
ATOM 632 N N . PHE A 1 78 ? -6.297 2.620 1.922 1.00 71.81 78 PHE A N 1
ATOM 633 C CA . PHE A 1 78 ? -5.241 1.821 1.302 1.00 71.81 78 PHE A CA 1
ATOM 634 C C . PHE A 1 78 ? -5.426 0.299 1.440 1.00 71.81 78 PHE A C 1
ATOM 636 O O . PHE A 1 78 ? -4.446 -0.418 1.560 1.00 71.81 78 PHE A O 1
ATOM 643 N N . VAL A 1 79 ? -6.662 -0.220 1.357 1.00 68.56 79 VAL A N 1
ATOM 644 C CA . VAL A 1 79 ? -6.895 -1.676 1.246 1.00 68.56 79 VAL A CA 1
ATOM 645 C C . VAL A 1 79 ? -6.243 -2.180 -0.036 1.00 68.56 79 VAL A C 1
ATOM 647 O O . VAL A 1 79 ? -6.749 -1.889 -1.128 1.00 68.56 79 VAL A O 1
ATOM 650 N N . PRO A 1 80 ? -5.106 -2.892 0.045 1.00 59.97 80 PRO A N 1
ATOM 651 C CA . PRO A 1 80 ? -4.417 -3.309 -1.151 1.00 59.97 80 PRO A CA 1
ATOM 652 C C . PRO A 1 80 ? -5.198 -4.467 -1.793 1.00 59.97 80 PRO A C 1
ATOM 654 O O . PRO A 1 80 ? -6.115 -5.050 -1.211 1.00 59.97 80 PRO A O 1
ATOM 657 N N . SER A 1 81 ? -4.807 -4.861 -3.004 1.00 49.16 81 SER A N 1
ATOM 658 C CA . SER A 1 81 ? -5.399 -6.009 -3.703 1.00 49.16 81 SER A CA 1
ATOM 659 C C . SER A 1 81 ? -5.313 -7.390 -2.993 1.00 49.16 81 SER A C 1
ATOM 661 O O . SER A 1 81 ? -5.926 -8.317 -3.528 1.00 49.16 81 SER A O 1
ATOM 663 N N . PRO A 1 82 ? -4.685 -7.601 -1.806 1.00 50.66 82 PRO A N 1
ATOM 664 C CA . PRO A 1 82 ? -4.985 -8.752 -0.958 1.00 50.66 82 PRO A CA 1
ATOM 665 C C . PRO A 1 82 ? -6.321 -8.626 -0.210 1.00 50.66 82 PRO A C 1
ATOM 667 O O . PRO A 1 82 ? -6.637 -9.501 0.590 1.00 50.66 82 PRO A O 1
ATOM 670 N N . GLY A 1 83 ? -7.136 -7.593 -0.456 1.00 51.12 83 GLY A N 1
ATOM 671 C CA . GLY A 1 83 ? -8.477 -7.472 0.119 1.00 51.12 83 GLY A CA 1
ATOM 672 C C . GLY A 1 83 ? -9.338 -8.724 -0.081 1.00 51.12 83 GLY A C 1
ATOM 673 O O . GLY A 1 83 ? -10.184 -8.996 0.752 1.00 51.12 83 GLY A O 1
ATOM 674 N N . ALA A 1 84 ? -9.083 -9.539 -1.116 1.00 51.03 84 ALA A N 1
ATOM 675 C CA . ALA A 1 84 ? -9.741 -10.835 -1.315 1.00 51.03 84 ALA A CA 1
ATOM 676 C C . ALA A 1 84 ? -9.150 -11.987 -0.474 1.00 51.03 84 ALA A C 1
ATOM 678 O O . ALA A 1 84 ? -9.871 -12.917 -0.132 1.00 51.03 84 ALA A O 1
ATOM 679 N N . THR A 1 85 ? -7.856 -11.946 -0.139 1.00 63.72 85 THR A N 1
ATOM 680 C CA . THR A 1 85 ? -7.190 -12.951 0.712 1.00 63.72 85 THR A CA 1
ATOM 681 C C . THR A 1 85 ? -7.324 -12.650 2.205 1.00 63.72 85 THR A C 1
ATOM 683 O O . THR A 1 85 ? -7.278 -13.578 3.004 1.00 63.72 85 THR A O 1
ATOM 686 N N . SER A 1 86 ? -7.545 -11.386 2.579 1.00 68.38 86 SER A N 1
ATOM 687 C CA . SER A 1 86 ? -7.695 -10.941 3.973 1.00 68.38 86 SER A CA 1
ATOM 688 C C . SER A 1 86 ? -9.089 -10.384 4.288 1.00 68.38 86 SER A C 1
ATOM 690 O O . SER A 1 86 ? -9.280 -9.821 5.361 1.00 68.38 86 SER A O 1
ATOM 692 N N . CYS A 1 87 ? -10.078 -10.535 3.394 1.00 75.75 87 CYS A N 1
ATOM 693 C CA . CYS A 1 87 ? -11.440 -10.018 3.610 1.00 75.75 87 CYS A CA 1
ATOM 694 C C . CYS A 1 87 ? -12.071 -10.546 4.896 1.00 75.75 87 CYS A C 1
ATOM 696 O O . CYS A 1 87 ? -12.754 -9.795 5.581 1.00 75.75 87 CYS A O 1
ATOM 698 N N . MET A 1 88 ? -11.838 -11.822 5.215 1.00 80.06 88 MET A N 1
ATOM 699 C CA . MET A 1 88 ? -12.390 -12.457 6.408 1.00 80.06 88 MET A CA 1
ATOM 700 C C . MET A 1 88 ? -11.765 -11.873 7.675 1.00 80.06 88 MET A C 1
ATOM 702 O O . MET A 1 8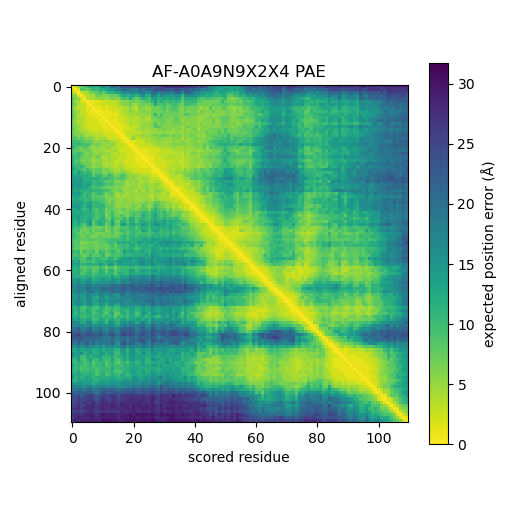8 ? -12.502 -11.415 8.534 1.00 80.06 88 MET A O 1
ATOM 706 N N . ALA A 1 89 ? -10.435 -11.765 7.736 1.00 80.88 89 ALA A N 1
ATOM 707 C CA . ALA A 1 89 ? -9.745 -11.153 8.873 1.00 80.88 89 ALA A CA 1
ATOM 708 C C . ALA A 1 89 ? -10.114 -9.667 9.055 1.00 80.88 89 ALA A C 1
ATOM 710 O O . ALA A 1 89 ? -10.298 -9.200 10.174 1.00 80.88 89 ALA A O 1
ATOM 711 N N . ILE A 1 90 ? -10.277 -8.925 7.952 1.00 79.12 90 ILE A N 1
ATOM 712 C CA . ILE A 1 90 ? -10.760 -7.537 7.981 1.00 79.12 90 ILE A CA 1
ATOM 713 C C . ILE A 1 90 ? -12.198 -7.476 8.512 1.00 79.12 90 ILE A C 1
ATOM 715 O O . ILE A 1 90 ? -12.509 -6.620 9.336 1.00 79.12 90 ILE A O 1
ATOM 719 N N . ALA A 1 91 ? -13.075 -8.370 8.051 1.00 81.75 91 ALA A N 1
ATOM 720 C CA . ALA A 1 91 ? -14.463 -8.421 8.495 1.00 81.75 91 ALA A CA 1
ATOM 721 C C . ALA A 1 91 ? -14.578 -8.800 9.978 1.00 81.75 91 ALA A C 1
ATOM 723 O O . ALA A 1 91 ? -15.368 -8.184 10.686 1.00 81.75 91 ALA A O 1
ATOM 724 N N . GLU A 1 92 ? -13.777 -9.760 10.448 1.00 83.06 92 GLU A N 1
ATOM 725 C CA . GLU A 1 92 ? -13.681 -10.143 11.861 1.00 83.06 92 GLU A CA 1
ATOM 726 C C . GLU A 1 92 ? -13.217 -8.963 12.717 1.00 83.06 92 GLU A C 1
ATOM 728 O O . GLU A 1 92 ? -13.902 -8.603 13.670 1.00 83.06 92 GLU A O 1
ATOM 733 N N . TYR A 1 93 ? -12.132 -8.288 12.324 1.00 83.06 93 TYR A N 1
ATOM 734 C CA . TYR A 1 93 ? -11.632 -7.107 13.031 1.00 83.06 93 TYR A CA 1
ATOM 735 C C . TYR A 1 93 ? -12.683 -5.988 13.112 1.00 83.06 93 TYR A C 1
ATOM 737 O O . TYR A 1 93 ? -12.955 -5.454 14.184 1.00 83.06 93 TYR A O 1
ATOM 745 N N . VAL A 1 94 ? -13.331 -5.661 11.989 1.00 81.81 94 VAL A N 1
ATOM 746 C CA . VAL A 1 94 ? -14.389 -4.638 11.941 1.00 81.81 94 VAL A CA 1
ATOM 747 C C . VAL A 1 94 ? -15.597 -5.034 12.796 1.00 81.81 94 VAL A C 1
ATOM 749 O O . VAL A 1 94 ? -16.175 -4.178 13.468 1.00 81.81 94 VAL A O 1
ATOM 752 N N . ALA A 1 95 ? -15.984 -6.311 12.785 1.00 83.69 95 ALA A N 1
ATOM 753 C CA . ALA A 1 95 ? -17.076 -6.821 13.605 1.00 83.69 95 ALA A CA 1
ATOM 754 C C . ALA A 1 95 ? -16.745 -6.719 15.098 1.00 83.69 95 ALA A C 1
ATOM 756 O O . ALA A 1 95 ? -17.564 -6.212 15.859 1.00 83.69 95 ALA A O 1
ATOM 757 N N . GLU A 1 96 ? -15.549 -7.137 15.517 1.00 82.19 96 GLU A N 1
ATOM 758 C CA . GLU A 1 96 ? -15.102 -7.020 16.907 1.00 82.19 96 GLU A CA 1
ATOM 759 C C . GLU A 1 96 ? -15.118 -5.569 17.393 1.00 82.19 96 GLU A C 1
ATOM 761 O O . GLU A 1 96 ? -15.667 -5.290 18.458 1.00 82.19 96 GLU A O 1
ATOM 766 N N . GLU A 1 97 ? -14.569 -4.635 16.614 1.00 77.69 97 GLU A N 1
ATOM 767 C CA . GLU A 1 97 ? -14.561 -3.213 16.971 1.00 77.69 97 GLU A CA 1
ATOM 768 C C . GLU A 1 97 ? -15.983 -2.643 17.078 1.00 77.69 97 GLU A C 1
ATOM 770 O O . GLU A 1 97 ? -16.304 -1.929 18.029 1.00 77.69 97 GLU A O 1
ATOM 775 N N . PHE A 1 98 ? -16.884 -3.028 16.170 1.00 75.81 98 PHE A N 1
ATOM 776 C CA . PHE A 1 98 ? -18.278 -2.592 16.216 1.00 75.81 98 PHE A CA 1
ATOM 777 C C . PHE A 1 98 ? -19.063 -3.196 17.396 1.00 75.81 98 PHE A C 1
ATOM 779 O O . PHE A 1 98 ? -19.853 -2.505 18.046 1.00 75.81 98 PHE A O 1
ATOM 786 N N . PHE A 1 99 ? -18.862 -4.482 17.701 1.00 73.94 99 PHE A N 1
ATOM 787 C CA . PHE A 1 99 ? -19.557 -5.161 18.799 1.00 73.94 99 PHE A CA 1
ATOM 788 C C . PHE A 1 99 ? -19.023 -4.766 20.179 1.00 73.94 99 PHE A C 1
ATOM 790 O O . PHE A 1 99 ? -19.814 -4.714 21.124 1.00 73.94 99 PHE A O 1
ATOM 797 N N . LYS A 1 100 ? -17.743 -4.387 20.305 1.00 69.56 100 LYS A N 1
ATOM 798 C CA . LYS A 1 100 ? -17.198 -3.784 21.536 1.00 69.56 100 LYS A CA 1
ATOM 799 C C . LYS A 1 100 ? -17.979 -2.534 21.952 1.00 69.56 100 LYS A C 1
ATOM 801 O O . LYS A 1 100 ? -18.271 -2.369 23.135 1.00 69.56 100 LYS A O 1
ATOM 806 N N . GLU A 1 101 ? -18.373 -1.687 20.999 1.00 63.53 101 GLU A N 1
ATOM 807 C CA . GLU A 1 101 ? -19.198 -0.506 21.285 1.00 63.53 101 GLU A CA 1
ATOM 808 C C . GLU A 1 101 ? -20.694 -0.828 21.478 1.00 63.53 101 GLU A C 1
ATOM 810 O O . GLU A 1 101 ? -21.424 -0.044 22.096 1.00 63.53 101 GLU A O 1
ATOM 815 N N . CYS A 1 102 ? -21.179 -1.979 20.990 1.00 55.91 102 CYS A N 1
ATOM 816 C CA . CYS A 1 102 ? -22.591 -2.365 21.058 1.00 55.91 102 C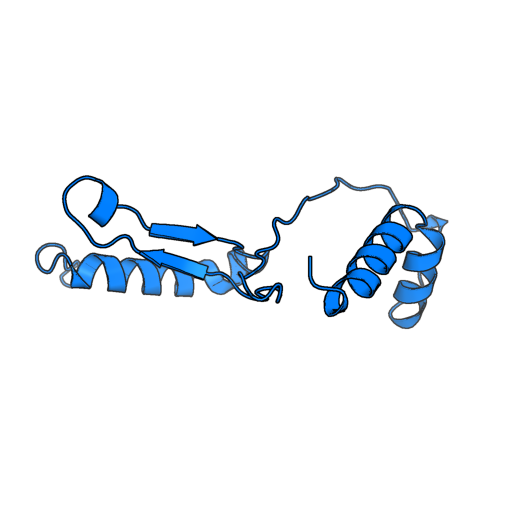YS A CA 1
ATOM 817 C C . CYS A 1 102 ? -22.817 -3.795 21.607 1.00 55.91 102 CYS A C 1
ATOM 819 O O . CYS A 1 102 ? -23.178 -4.703 20.853 1.00 55.91 102 CYS A O 1
ATOM 821 N N . PRO A 1 103 ? -22.754 -3.998 22.938 1.00 57.97 103 PRO A N 1
ATOM 822 C CA . PRO A 1 103 ? -22.908 -5.317 23.572 1.00 57.97 103 PRO A CA 1
ATOM 823 C C . PRO A 1 103 ? -24.316 -5.940 23.464 1.00 57.97 103 PRO A C 1
ATOM 825 O O . PRO A 1 103 ? -24.555 -7.030 23.969 1.00 57.97 103 PRO A O 1
ATOM 828 N N . LYS A 1 104 ? -25.286 -5.258 22.839 1.00 56.31 104 LYS A N 1
ATOM 829 C CA . LYS A 1 104 ? -26.655 -5.774 22.630 1.00 56.31 104 LYS A CA 1
ATOM 830 C C . LYS A 1 104 ? -26.836 -6.514 21.304 1.00 56.31 104 LYS A C 1
ATOM 832 O O . LYS A 1 104 ? -27.915 -7.049 21.069 1.00 56.31 104 LYS A O 1
ATOM 837 N N . CYS A 1 105 ? -25.822 -6.505 20.442 1.00 53.75 105 CYS A N 1
ATOM 838 C CA . CYS A 1 105 ? -25.891 -7.072 19.098 1.00 53.75 105 CYS A CA 1
ATOM 839 C C . CYS A 1 105 ? -25.085 -8.372 18.952 1.00 53.75 105 CYS A C 1
ATOM 841 O O . CYS A 1 105 ? -24.890 -8.826 17.829 1.00 53.75 105 CYS A O 1
ATOM 843 N N . ASP A 1 106 ? -24.639 -8.966 20.063 1.00 53.53 106 ASP A N 1
ATOM 844 C CA . ASP A 1 106 ? -23.903 -10.229 20.068 1.00 53.53 106 ASP A CA 1
ATOM 845 C C . ASP A 1 106 ? -24.748 -11.344 19.433 1.00 53.53 106 ASP A C 1
ATOM 847 O O . ASP A 1 106 ? -25.775 -11.770 19.965 1.00 53.53 106 ASP A O 1
ATOM 851 N N . ILE A 1 107 ? -24.320 -11.803 18.258 1.00 56.97 107 ILE A N 1
ATOM 852 C CA . ILE A 1 107 ? -24.998 -12.834 17.458 1.00 56.97 107 ILE A CA 1
ATOM 853 C C . ILE A 1 107 ? -24.563 -14.253 17.863 1.00 56.97 107 ILE A C 1
ATOM 855 O O . ILE A 1 107 ? -24.882 -15.221 17.181 1.00 56.97 107 ILE A O 1
ATOM 859 N N . SER A 1 108 ? -23.861 -14.400 18.991 1.00 55.59 108 SER A N 1
ATOM 860 C CA . SER A 1 108 ? -23.328 -15.670 19.514 1.00 55.59 108 SER A CA 1
ATOM 861 C C . SER A 1 108 ? -24.397 -16.663 20.007 1.00 55.59 108 SER A C 1
ATOM 863 O O . SER A 1 108 ? -24.072 -17.739 20.507 1.00 55.59 108 SER A O 1
ATOM 865 N N . HIS A 1 109 ? -25.678 -16.346 19.805 1.00 48.72 109 HIS A N 1
ATOM 866 C CA . HIS A 1 109 ? -26.803 -17.265 19.940 1.00 48.72 109 HIS A CA 1
ATOM 867 C C . HIS A 1 109 ? -27.511 -17.441 18.590 1.00 48.72 109 HIS A C 1
ATOM 869 O O . HIS A 1 109 ? -28.567 -16.855 18.345 1.00 48.72 109 HIS A O 1
ATOM 875 N N . SER A 1 110 ? -26.938 -18.240 17.693 1.00 36.97 110 SER A N 1
ATOM 876 C CA . SER A 1 110 ? -27.623 -18.822 16.529 1.00 36.97 110 SER A CA 1
ATOM 877 C C . SER A 1 110 ? -26.992 -20.159 16.180 1.00 36.97 110 SER A C 1
ATOM 879 O O . SER A 1 110 ? -25.747 -20.199 16.076 1.00 36.97 110 SER A O 1
#

Sequence (110 aa):
MTKRHFSKCVDQVKKHFFPSVHLKELKKLARIDEKDITKGPVGVQVQLVNEDGEFEEDFVFEIFEGDGIQKRMIKSVFVPSPGATSCMAIAEYVAEEFFKECPKCDISHS

Secondary structure (DSSP, 8-state):
--HHHHHHHHHHHHHHH-HHHHHHHHTTTS---GGG----PPPPPP--B-TTSPBP-S-EEEE--STTGGGG-EEEE---GGGGTSHHHHHHHHHHHHHHH-TT------

InterPro domains:
  IPR036188 FAD/NAD(P)-binding domain superfamily [G3DSA:3.50.50.60] (52-92)

Organism: Phaedon cochleariae (NCBI:txid80249)

Mean predicted aligned error: 11.74 Å